Protein AF-A0A6N6L224-F1 (afdb_monomer_lite)

Foldseek 3Di:
DALLVLQLVLVVVQVVVVCVVDPDRDDLVVVCVVLVHDSVVSVCSNVSVDDDDDVSLVSCCVPPNNCNCVSVVHDDPDPPPD

Sequence (82 aa):
MNNKEKVSKWLNTKYRDWINETEEIKSRKELAKYLNVDYTLLTRWLTGSVLPGNDNVIKLANKFGPEIYDLLGWEKPIAHNG

Secondary structure (DSSP, 8-state):
--HHHHHHHHHHHHHHHHHHTSSS---HHHHHHHHTS-HHHHHHHHTTSS---HHHHHHHHHHH-THHHHHHTPPPP-----

Structure (mmCIF, N/CA/C/O backbone):
data_AF-A0A6N6L224-F1
#
_entry.id   AF-A0A6N6L224-F1
#
loop_
_atom_site.group_PDB
_atom_site.id
_atom_site.type_symbol
_atom_site.label_atom_id
_atom_site.label_alt_id
_atom_site.label_comp_id
_atom_site.label_asym_id
_atom_site.label_entity_id
_atom_site.label_seq_id
_atom_site.pdbx_PDB_ins_code
_atom_site.Cartn_x
_atom_site.Cartn_y
_atom_site.Cartn_z
_atom_site.occupancy
_atom_site.B_iso_or_equiv
_atom_site.auth_seq_id
_atom_site.auth_comp_id
_atom_site.auth_asym_id
_atom_site.auth_atom_id
_atom_site.pdbx_PDB_model_num
ATOM 1 N N . MET A 1 1 ? 1.506 8.928 -16.748 1.00 78.56 1 MET A N 1
ATOM 2 C CA . MET A 1 1 ? 1.679 8.450 -15.362 1.00 78.56 1 MET A CA 1
ATOM 3 C C . MET A 1 1 ? 2.575 7.221 -15.384 1.00 78.56 1 MET A C 1
ATOM 5 O O . MET A 1 1 ? 2.237 6.258 -16.071 1.00 78.56 1 MET A O 1
ATOM 9 N N . ASN A 1 2 ? 3.728 7.276 -14.723 1.00 93.94 2 ASN A N 1
ATOM 10 C CA . ASN A 1 2 ? 4.658 6.147 -14.625 1.00 93.94 2 ASN A CA 1
ATOM 11 C C . ASN A 1 2 ? 4.144 5.092 -13.618 1.00 93.94 2 ASN A C 1
ATOM 13 O O . ASN A 1 2 ? 3.177 5.331 -12.891 1.00 93.94 2 ASN A O 1
ATOM 17 N N . ASN A 1 3 ? 4.777 3.916 -13.562 1.00 94.75 3 ASN A N 1
ATOM 18 C CA . ASN A 1 3 ? 4.312 2.828 -12.691 1.00 94.75 3 ASN A CA 1
ATOM 19 C C . ASN A 1 3 ? 4.357 3.204 -11.200 1.00 94.75 3 ASN A C 1
ATOM 21 O O . ASN A 1 3 ? 3.476 2.793 -10.451 1.00 94.75 3 ASN A O 1
ATOM 25 N N . LYS A 1 4 ? 5.315 4.035 -10.763 1.00 96.12 4 LYS A N 1
ATOM 26 C CA . LYS A 1 4 ? 5.396 4.484 -9.362 1.00 96.12 4 LYS A CA 1
ATOM 27 C C . LYS A 1 4 ? 4.178 5.306 -8.967 1.00 96.12 4 LYS A C 1
ATOM 29 O O . LYS A 1 4 ? 3.570 5.046 -7.933 1.00 96.12 4 LYS A O 1
ATOM 34 N N . GLU A 1 5 ? 3.792 6.255 -9.811 1.00 96.56 5 GLU A N 1
ATOM 35 C CA . GLU A 1 5 ? 2.609 7.091 -9.599 1.00 96.56 5 GLU A CA 1
ATOM 36 C C . GLU A 1 5 ? 1.319 6.257 -9.630 1.00 96.56 5 GLU A C 1
ATOM 38 O O . GLU A 1 5 ? 0.426 6.472 -8.811 1.00 96.56 5 GLU A O 1
ATOM 43 N N . LYS A 1 6 ? 1.225 5.273 -10.539 1.00 96.81 6 LYS A N 1
ATOM 44 C CA . LYS A 1 6 ? 0.082 4.344 -10.619 1.00 96.81 6 LYS A CA 1
ATOM 45 C C . LYS A 1 6 ? -0.073 3.533 -9.335 1.00 96.81 6 LYS A C 1
ATOM 47 O O . LYS A 1 6 ? -1.154 3.526 -8.751 1.00 96.81 6 LYS A O 1
ATOM 52 N N . VAL A 1 7 ? 1.010 2.902 -8.882 1.00 96.94 7 VAL A N 1
ATOM 53 C CA . VAL A 1 7 ? 1.029 2.081 -7.665 1.00 96.94 7 VAL A CA 1
ATOM 54 C C . VAL A 1 7 ? 0.758 2.923 -6.422 1.00 96.94 7 VAL A C 1
ATOM 56 O O . VAL A 1 7 ? -0.076 2.543 -5.607 1.00 96.94 7 VAL A O 1
ATOM 59 N N . SER A 1 8 ? 1.398 4.088 -6.293 1.00 97.88 8 SER A N 1
ATOM 60 C CA . SER A 1 8 ? 1.158 5.011 -5.179 1.00 97.88 8 SER A CA 1
ATOM 61 C C . SER A 1 8 ? -0.307 5.440 -5.113 1.00 97.88 8 SER A C 1
ATOM 63 O O . SER A 1 8 ? -0.926 5.344 -4.051 1.00 97.88 8 SER A O 1
ATOM 65 N N . LYS A 1 9 ? -0.894 5.861 -6.240 1.00 97.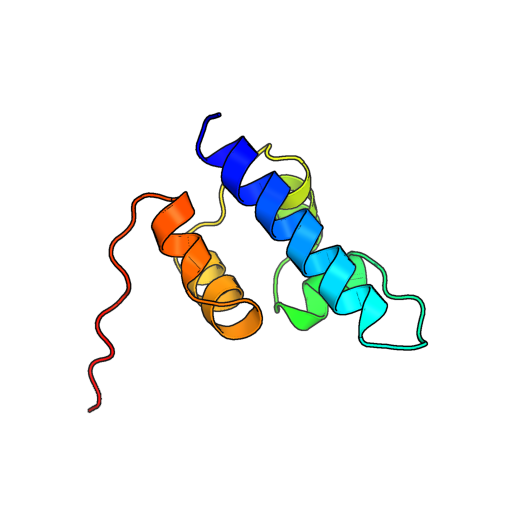88 9 LYS A N 1
ATOM 66 C CA . LYS A 1 9 ? -2.300 6.277 -6.290 1.00 97.88 9 LYS A CA 1
ATOM 67 C C . LYS A 1 9 ? -3.233 5.133 -5.897 1.00 97.88 9 LYS A C 1
ATOM 69 O O . LYS A 1 9 ? -4.080 5.323 -5.030 1.00 97.88 9 LYS A O 1
ATOM 74 N N . TRP A 1 10 ? -3.043 3.953 -6.485 1.00 97.75 10 TRP A N 1
ATOM 75 C CA . TRP A 1 10 ? -3.838 2.766 -6.171 1.00 97.75 10 TRP A CA 1
ATOM 76 C C . TRP A 1 10 ? -3.732 2.372 -4.696 1.00 97.75 10 TRP A C 1
ATOM 78 O O . TRP A 1 10 ? -4.750 2.161 -4.043 1.00 97.75 10 TRP A O 1
ATOM 88 N N . LEU A 1 11 ? -2.521 2.354 -4.134 1.00 97.19 11 LEU A N 1
ATOM 89 C CA . LEU A 1 11 ? -2.308 1.972 -2.740 1.00 97.19 11 LEU A CA 1
ATOM 90 C C . LEU A 1 11 ? -2.923 2.982 -1.763 1.00 97.19 11 LEU A C 1
ATOM 92 O O . LEU A 1 11 ? -3.455 2.588 -0.729 1.00 97.19 11 LEU A O 1
ATOM 96 N N . ASN A 1 12 ? -2.899 4.278 -2.091 1.00 97.44 12 ASN A N 1
ATOM 97 C CA . ASN A 1 12 ? -3.596 5.295 -1.300 1.00 97.44 12 ASN A CA 1
ATOM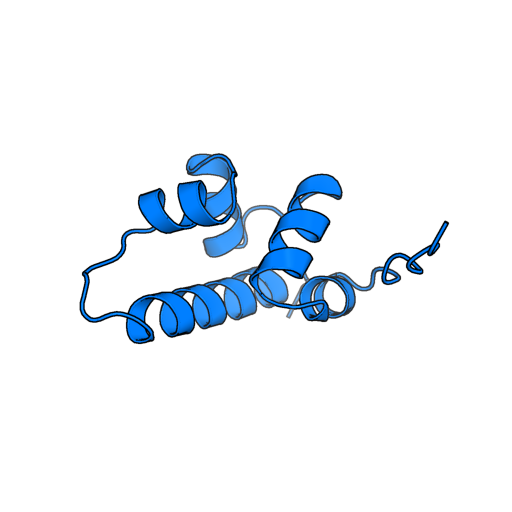 98 C C . ASN A 1 12 ? -5.120 5.123 -1.355 1.00 97.44 12 ASN A C 1
ATOM 100 O O . ASN A 1 12 ? -5.776 5.351 -0.342 1.00 97.44 12 ASN A O 1
ATOM 104 N N . THR A 1 13 ? -5.683 4.711 -2.496 1.00 96.94 13 THR A N 1
ATOM 105 C CA . THR A 1 13 ? -7.106 4.352 -2.589 1.00 96.94 13 THR A CA 1
ATOM 106 C C . THR A 1 13 ? -7.417 3.155 -1.693 1.00 96.94 13 THR A C 1
ATOM 108 O O . THR A 1 13 ? -8.240 3.287 -0.796 1.00 96.94 13 THR A O 1
ATOM 111 N N . LYS A 1 14 ? -6.670 2.050 -1.821 1.00 96.12 14 LYS A N 1
ATOM 112 C CA . LYS A 1 14 ? -6.858 0.855 -0.980 1.00 96.12 14 LYS A CA 1
ATOM 113 C C . LYS A 1 14 ? -6.701 1.148 0.511 1.00 96.12 14 LYS A C 1
ATOM 115 O O . LYS A 1 14 ? -7.445 0.615 1.323 1.00 96.12 14 LYS A O 1
ATOM 120 N N . TYR A 1 15 ? -5.766 2.025 0.883 1.00 95.00 15 TYR A N 1
ATOM 121 C CA . TYR A 1 15 ? -5.619 2.453 2.272 1.00 95.00 15 TYR A CA 1
ATOM 122 C C . TYR A 1 15 ? -6.863 3.194 2.781 1.00 95.00 15 TYR A C 1
ATOM 124 O O . TYR A 1 15 ? -7.305 2.930 3.894 1.00 95.00 15 TYR A O 1
ATOM 132 N N . ARG A 1 16 ? -7.442 4.097 1.979 1.00 93.94 16 ARG A N 1
ATOM 133 C CA . ARG A 1 16 ? -8.672 4.816 2.348 1.00 93.94 16 ARG A CA 1
ATOM 134 C C . ARG A 1 16 ? -9.855 3.869 2.480 1.00 93.94 16 ARG A C 1
ATOM 136 O O . ARG A 1 16 ? -10.569 3.964 3.470 1.00 93.94 16 ARG A O 1
ATOM 143 N N . ASP A 1 17 ? -10.015 2.956 1.528 1.00 93.69 17 ASP A N 1
ATOM 144 C CA . ASP A 1 17 ? -11.074 1.945 1.562 1.00 93.69 17 ASP A CA 1
ATOM 145 C C . ASP A 1 17 ? -10.957 1.111 2.847 1.00 93.69 17 ASP A C 1
ATOM 147 O O . ASP A 1 17 ? -11.901 1.027 3.625 1.00 93.69 17 ASP A O 1
ATOM 151 N N . TRP A 1 18 ? -9.749 0.638 3.160 1.00 92.38 18 TRP A N 1
ATOM 152 C CA . TRP A 1 18 ? -9.475 -0.148 4.364 1.00 92.38 18 TRP A CA 1
ATOM 153 C C . TRP A 1 18 ? -9.669 0.607 5.693 1.00 92.38 18 TRP A C 1
ATOM 155 O O . TRP A 1 18 ? -9.993 -0.013 6.711 1.00 92.38 18 TRP A O 1
ATOM 165 N N . ILE A 1 19 ? -9.446 1.929 5.725 1.00 91.81 19 ILE A N 1
ATOM 166 C CA . ILE A 1 19 ? -9.801 2.755 6.894 1.00 91.81 19 ILE A CA 1
ATOM 167 C C . ILE A 1 19 ? -11.324 2.830 7.018 1.00 91.81 19 ILE A C 1
ATOM 169 O O . ILE A 1 19 ? -11.848 2.624 8.106 1.00 91.81 19 ILE A O 1
ATOM 173 N N . ASN A 1 20 ? -12.019 3.111 5.914 1.00 89.88 20 ASN A N 1
ATOM 174 C CA . ASN A 1 20 ? -13.467 3.324 5.901 1.00 89.88 20 ASN A CA 1
ATOM 175 C C . ASN A 1 20 ? -14.273 2.050 6.207 1.00 89.88 20 ASN A C 1
ATOM 177 O O . ASN A 1 20 ? -15.429 2.146 6.601 1.00 89.88 20 ASN A O 1
ATOM 181 N N . GLU A 1 21 ? -13.679 0.867 6.043 1.00 88.00 21 GLU A N 1
ATOM 182 C CA . GLU A 1 21 ? -14.287 -0.422 6.401 1.00 88.00 21 GLU A CA 1
ATOM 183 C C . GLU A 1 21 ? -14.455 -0.635 7.916 1.00 88.00 21 GLU A C 1
ATOM 185 O O . GLU A 1 21 ? -15.143 -1.569 8.327 1.00 88.00 21 GLU A O 1
ATOM 190 N N . THR A 1 22 ? -13.831 0.185 8.767 1.00 77.69 22 THR A N 1
ATOM 191 C CA . THR A 1 22 ? -13.910 0.041 10.228 1.00 77.69 22 THR A CA 1
ATOM 192 C C . THR A 1 22 ? -14.196 1.362 10.919 1.00 77.69 22 THR A C 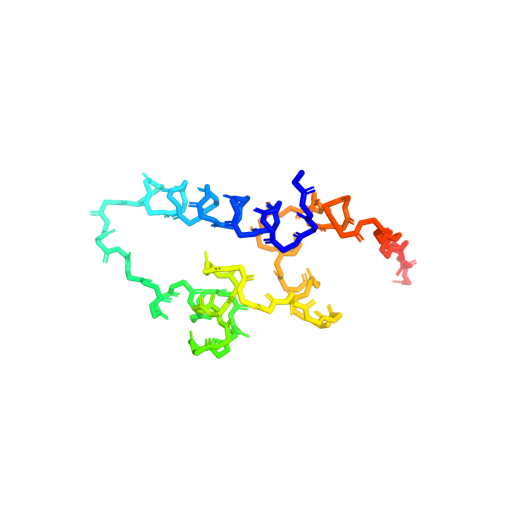1
ATOM 194 O O . THR A 1 22 ? -13.706 2.399 10.494 1.00 77.69 22 THR A O 1
ATOM 197 N N . GLU A 1 23 ? -14.899 1.320 12.050 1.00 79.00 23 GLU A N 1
ATOM 198 C CA . GLU A 1 23 ? -15.129 2.507 12.892 1.00 79.00 23 GLU A CA 1
ATOM 199 C C . GLU A 1 23 ? -13.866 2.965 13.655 1.00 79.00 23 GLU A C 1
ATOM 201 O O . GLU A 1 23 ? -13.849 4.034 14.264 1.00 79.00 23 GLU A O 1
ATOM 206 N N . GLU A 1 24 ? -12.786 2.179 13.611 1.00 81.94 24 GLU A N 1
ATOM 207 C CA . GLU A 1 24 ? -11.517 2.484 14.272 1.00 81.94 24 GLU A CA 1
ATOM 208 C C . GLU A 1 24 ? -10.592 3.367 13.421 1.00 81.94 24 GLU A C 1
ATOM 210 O O . GLU A 1 24 ? -10.416 3.172 12.214 1.00 81.94 24 GLU A O 1
ATOM 215 N N . ILE A 1 25 ? -9.910 4.309 14.081 1.00 78.06 25 ILE A N 1
ATOM 216 C CA . ILE A 1 25 ? -8.888 5.152 13.453 1.00 78.06 25 ILE A CA 1
ATOM 217 C C . ILE A 1 25 ? -7.639 4.309 13.174 1.00 78.06 25 ILE A C 1
ATOM 219 O O . ILE A 1 25 ? -6.834 4.067 14.070 1.00 78.06 25 ILE A O 1
ATOM 223 N N . LYS A 1 26 ? -7.439 3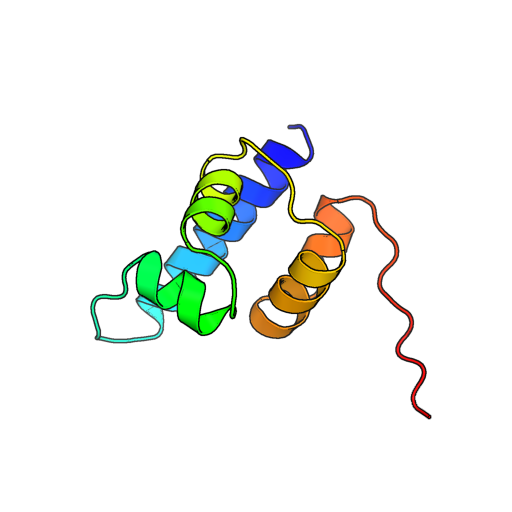.925 11.910 1.00 88.44 26 LYS A N 1
ATOM 224 C CA . LYS A 1 26 ? -6.275 3.142 11.472 1.00 88.44 26 LYS A CA 1
ATOM 225 C C . LYS A 1 26 ? -5.167 3.992 10.852 1.00 88.44 26 LYS A C 1
ATOM 227 O O . LYS A 1 26 ? -5.329 4.690 9.846 1.00 88.44 26 LYS A O 1
ATOM 232 N N . SER A 1 27 ? -3.971 3.860 11.400 1.00 92.94 27 SER A N 1
ATOM 233 C CA . SER A 1 27 ? -2.742 4.505 10.946 1.00 92.94 27 SER A CA 1
ATOM 234 C C . SER A 1 27 ? -2.019 3.714 9.848 1.00 92.94 27 SER A C 1
ATOM 236 O O . SER A 1 27 ? -2.196 2.509 9.662 1.00 92.94 27 SER A O 1
ATOM 238 N N . ARG A 1 28 ? -1.081 4.377 9.161 1.00 94.06 28 ARG A N 1
ATOM 239 C CA . ARG A 1 28 ? -0.158 3.714 8.222 1.00 94.06 28 ARG A CA 1
ATOM 240 C C . ARG A 1 28 ? 0.687 2.622 8.895 1.00 94.06 28 ARG A C 1
ATOM 242 O O . ARG A 1 28 ? 1.089 1.674 8.230 1.00 94.06 28 ARG A O 1
ATOM 249 N N . LYS A 1 29 ? 0.966 2.736 10.202 1.00 95.06 29 LYS A N 1
ATOM 250 C CA . LYS A 1 29 ? 1.683 1.696 10.962 1.00 95.06 29 LYS A CA 1
ATOM 251 C C . LYS A 1 29 ? 0.847 0.429 11.089 1.00 95.06 29 LYS A C 1
ATOM 253 O O . LYS A 1 29 ? 1.386 -0.668 10.985 1.00 95.06 29 LYS A O 1
ATOM 258 N N . GLU A 1 30 ? -0.455 0.572 11.289 1.00 95.12 30 GLU A N 1
ATOM 259 C CA . GLU A 1 30 ? -1.370 -0.568 11.335 1.00 95.12 30 GLU A CA 1
ATOM 260 C C . GLU A 1 30 ? -1.555 -1.181 9.956 1.00 95.12 30 GLU A C 1
ATOM 262 O O . GLU A 1 30 ? -1.533 -2.402 9.845 1.00 95.12 30 GLU A O 1
ATOM 267 N N . LEU A 1 31 ? -1.604 -0.363 8.899 1.00 95.12 31 LEU A N 1
ATOM 268 C CA . LEU A 1 31 ? -1.597 -0.893 7.538 1.00 95.12 31 LEU A CA 1
ATOM 269 C C . LEU A 1 31 ? -0.327 -1.719 7.263 1.00 95.12 31 LEU A C 1
ATOM 271 O O . LEU A 1 31 ? -0.410 -2.805 6.696 1.00 95.12 31 LEU A O 1
ATOM 275 N N . ALA A 1 32 ? 0.845 -1.247 7.698 1.00 96.19 32 ALA A N 1
ATOM 276 C CA . ALA A 1 32 ? 2.097 -1.992 7.543 1.00 96.19 32 ALA A CA 1
ATOM 277 C C . ALA A 1 32 ? 2.041 -3.359 8.242 1.00 96.19 32 ALA A C 1
ATOM 279 O O . ALA A 1 32 ? 2.430 -4.369 7.656 1.00 96.19 32 ALA A O 1
ATOM 280 N N . LYS A 1 33 ? 1.480 -3.408 9.458 1.00 95.50 33 LYS A N 1
ATOM 281 C CA . LYS A 1 33 ? 1.242 -4.663 10.187 1.00 95.50 33 LYS A CA 1
ATOM 282 C C . LYS A 1 33 ? 0.244 -5.565 9.458 1.00 95.50 33 LYS A C 1
ATOM 284 O O . LYS A 1 33 ? 0.514 -6.750 9.297 1.00 95.50 33 LYS A O 1
ATOM 289 N N . TYR A 1 34 ? -0.865 -5.009 8.970 1.00 93.56 34 TYR A N 1
ATOM 290 C CA . TYR A 1 34 ? -1.898 -5.742 8.232 1.00 93.56 34 TYR A CA 1
ATOM 291 C C . TYR A 1 34 ? -1.356 -6.389 6.948 1.00 93.56 34 TYR A C 1
ATOM 293 O O . TYR A 1 34 ? -1.685 -7.534 6.631 1.00 93.56 34 TYR A O 1
ATOM 301 N N . LEU A 1 35 ? -0.484 -5.673 6.234 1.00 94.75 35 LEU A N 1
ATOM 302 C CA . LEU A 1 35 ? 0.200 -6.151 5.032 1.00 94.75 35 LEU A CA 1
ATOM 303 C C . LEU A 1 35 ? 1.435 -7.016 5.339 1.00 94.75 35 LEU A C 1
ATOM 305 O O . LEU A 1 35 ? 2.000 -7.610 4.422 1.00 94.75 35 LEU A O 1
ATOM 309 N N . ASN A 1 36 ? 1.857 -7.095 6.605 1.00 95.50 36 ASN A N 1
ATOM 310 C CA . ASN A 1 36 ? 3.095 -7.735 7.047 1.00 95.50 36 ASN A CA 1
ATOM 311 C C . ASN A 1 36 ? 4.339 -7.230 6.281 1.00 95.50 36 ASN A C 1
ATOM 313 O O . ASN A 1 36 ? 5.094 -8.003 5.674 1.00 95.50 36 ASN A O 1
ATOM 317 N N . VAL A 1 37 ? 4.521 -5.907 6.264 1.00 96.06 37 VAL A N 1
ATOM 318 C CA . VAL A 1 37 ? 5.637 -5.206 5.606 1.00 96.06 37 VAL A CA 1
ATOM 319 C C . VAL A 1 37 ? 6.270 -4.180 6.543 1.00 96.06 37 VAL A C 1
ATOM 321 O O . VAL A 1 37 ? 5.652 -3.728 7.505 1.00 96.06 37 VAL A O 1
ATOM 324 N N . ASP A 1 38 ? 7.501 -3.772 6.235 1.00 96.31 38 ASP A N 1
ATOM 325 C CA . ASP A 1 38 ? 8.152 -2.678 6.950 1.00 96.31 38 ASP A CA 1
ATOM 326 C C . ASP A 1 38 ? 7.420 -1.338 6.732 1.00 96.31 38 ASP A C 1
ATOM 328 O O . ASP A 1 38 ? 6.991 -1.000 5.624 1.00 96.31 38 ASP A O 1
ATOM 332 N N . TYR A 1 39 ? 7.304 -0.546 7.800 1.00 96.75 39 TYR A N 1
ATOM 333 C CA . TYR A 1 39 ? 6.599 0.737 7.785 1.00 96.75 39 TYR A CA 1
ATOM 334 C C . TYR A 1 39 ? 7.269 1.783 6.883 1.00 96.75 39 TYR A C 1
ATOM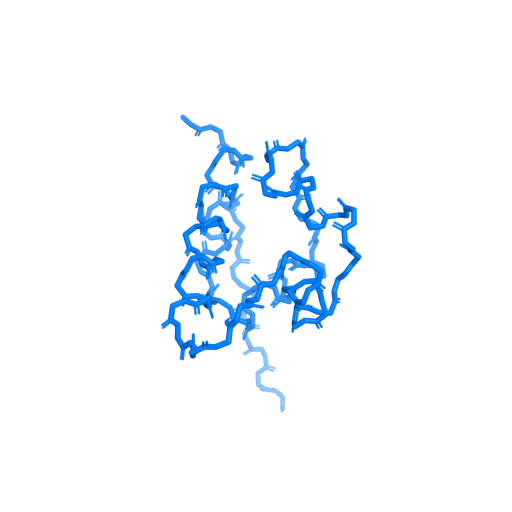 336 O O . TYR A 1 39 ? 6.588 2.542 6.181 1.00 96.75 39 TYR A O 1
ATOM 344 N N . THR A 1 40 ? 8.603 1.832 6.887 1.00 97.00 40 THR A N 1
ATOM 345 C CA . THR A 1 40 ? 9.371 2.762 6.046 1.00 97.00 40 THR A CA 1
ATOM 346 C C . THR A 1 40 ? 9.166 2.411 4.583 1.00 97.00 40 THR A C 1
ATOM 348 O O . THR A 1 40 ? 8.943 3.290 3.746 1.00 97.00 40 THR A O 1
ATOM 351 N N . LEU A 1 41 ? 9.189 1.116 4.278 1.00 96.38 41 LEU A N 1
ATOM 352 C CA . LEU A 1 41 ? 8.973 0.607 2.937 1.00 96.38 41 LEU A CA 1
ATOM 353 C C . LEU A 1 41 ? 7.552 0.909 2.431 1.00 96.38 41 LEU A C 1
ATOM 355 O O . LEU A 1 41 ? 7.412 1.468 1.343 1.00 96.38 41 LEU A O 1
ATOM 359 N N . LEU A 1 42 ? 6.522 0.669 3.251 1.00 97.50 42 LEU A N 1
ATOM 360 C CA . LEU A 1 42 ? 5.142 1.059 2.938 1.00 97.50 42 LEU A CA 1
ATOM 361 C C . LEU A 1 42 ? 5.029 2.560 2.652 1.00 97.50 42 LEU A C 1
ATOM 363 O O . LEU A 1 42 ? 4.400 2.968 1.675 1.00 97.50 42 LEU A O 1
ATOM 367 N N . THR A 1 43 ? 5.655 3.393 3.485 1.00 97.38 43 THR A N 1
ATOM 368 C CA . THR A 1 43 ? 5.622 4.851 3.307 1.00 97.38 43 THR A CA 1
ATOM 369 C C . THR A 1 43 ? 6.227 5.257 1.964 1.00 97.38 43 THR A C 1
ATOM 371 O O . THR A 1 43 ? 5.639 6.075 1.261 1.00 97.38 43 THR A O 1
ATOM 374 N N . ARG A 1 44 ? 7.345 4.642 1.560 1.00 97.75 44 ARG A N 1
ATOM 375 C CA . ARG A 1 44 ? 7.984 4.902 0.259 1.00 97.75 44 ARG A CA 1
ATOM 376 C C . ARG A 1 44 ? 7.122 4.482 -0.933 1.00 97.75 44 ARG A C 1
ATOM 378 O O . ARG A 1 44 ? 7.239 5.092 -1.995 1.00 97.75 44 ARG A O 1
ATOM 385 N N . TRP A 1 45 ? 6.277 3.462 -0.786 1.00 97.81 45 TRP A N 1
ATOM 386 C CA . TRP A 1 45 ? 5.308 3.083 -1.821 1.00 97.81 45 TRP A CA 1
ATOM 387 C C . TRP A 1 45 ? 4.151 4.075 -1.893 1.00 97.81 45 TRP A C 1
ATOM 389 O O . TRP A 1 45 ? 3.782 4.514 -2.980 1.00 97.81 45 TRP A O 1
ATOM 399 N N . LEU A 1 46 ? 3.622 4.488 -0.737 1.00 96.62 46 LEU A N 1
ATOM 400 C CA . LEU A 1 46 ? 2.548 5.478 -0.654 1.00 96.62 46 LEU A CA 1
ATOM 401 C C . LEU A 1 46 ? 2.956 6.827 -1.256 1.00 96.62 46 LEU A C 1
ATOM 403 O O . LEU A 1 46 ? 2.114 7.482 -1.863 1.00 96.62 46 LEU A O 1
ATOM 407 N N . THR A 1 47 ? 4.225 7.228 -1.147 1.00 96.50 47 THR A N 1
ATOM 408 C CA . THR A 1 47 ? 4.761 8.451 -1.775 1.00 96.50 47 THR A CA 1
ATOM 409 C C . THR A 1 47 ? 5.201 8.262 -3.227 1.00 96.50 47 THR A C 1
ATOM 411 O O . THR A 1 47 ? 5.599 9.229 -3.869 1.00 96.50 47 THR A O 1
ATOM 414 N N . GLY A 1 48 ? 5.187 7.031 -3.749 1.00 96.56 48 GLY A N 1
ATOM 415 C CA . GLY A 1 48 ? 5.680 6.726 -5.094 1.00 96.56 48 GLY A CA 1
ATOM 416 C C . GLY A 1 48 ? 7.196 6.877 -5.244 1.00 96.56 48 GLY A C 1
ATOM 417 O O . GLY A 1 48 ? 7.698 7.012 -6.357 1.00 96.56 48 GLY A O 1
ATOM 418 N N . SER A 1 49 ? 7.957 6.859 -4.148 1.00 96.62 49 SER A N 1
ATOM 419 C CA . SER A 1 49 ? 9.420 6.980 -4.198 1.00 96.62 49 SER A CA 1
ATOM 420 C C . SER A 1 49 ? 10.070 5.707 -4.756 1.00 96.62 49 SER A C 1
ATOM 422 O O . SER A 1 49 ? 10.978 5.772 -5.594 1.00 96.62 49 SER A O 1
ATOM 424 N N . VAL A 1 50 ? 9.571 4.538 -4.339 1.00 96.62 50 VAL A N 1
ATOM 425 C CA . VAL A 1 50 ? 10.050 3.217 -4.776 1.00 96.62 50 VAL A CA 1
ATOM 426 C C . VAL A 1 50 ? 8.874 2.312 -5.139 1.00 96.62 50 VAL A C 1
ATOM 428 O O . VAL A 1 50 ? 7.764 2.515 -4.653 1.00 96.62 50 VAL A O 1
ATOM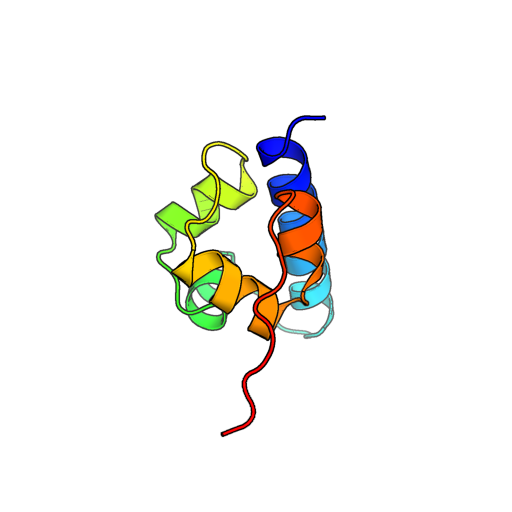 431 N N . LEU A 1 51 ? 9.120 1.312 -5.985 1.00 96.88 51 LEU A N 1
ATOM 432 C CA . LEU A 1 51 ? 8.153 0.250 -6.263 1.00 96.88 51 LEU A CA 1
ATOM 433 C C . LEU A 1 51 ? 8.293 -0.895 -5.245 1.00 96.88 51 LEU A C 1
ATOM 435 O O . LEU A 1 51 ? 9.394 -1.119 -4.732 1.00 96.88 51 LEU A O 1
ATOM 439 N N . PRO A 1 52 ? 7.209 -1.631 -4.950 1.00 96.19 52 PRO A N 1
ATOM 440 C CA . PRO A 1 52 ? 7.304 -2.894 -4.231 1.00 96.19 52 PRO A CA 1
ATOM 441 C C . PRO A 1 52 ? 8.080 -3.930 -5.058 1.00 96.19 52 PRO A C 1
ATOM 443 O O . PRO A 1 52 ? 7.919 -4.023 -6.272 1.00 96.19 52 PRO A O 1
ATOM 446 N N . GLY A 1 53 ? 8.935 -4.704 -4.388 1.00 94.69 53 GLY A N 1
ATOM 447 C CA . GLY A 1 53 ? 9.578 -5.887 -4.972 1.00 94.69 53 GLY A CA 1
ATOM 448 C C . GLY A 1 53 ? 8.634 -7.094 -5.020 1.00 94.69 53 GLY A C 1
ATOM 449 O O . GLY A 1 53 ? 7.543 -7.035 -4.457 1.00 94.69 53 GLY A O 1
ATOM 450 N N . ASN A 1 54 ? 9.076 -8.192 -5.639 1.00 93.06 54 ASN A N 1
ATOM 451 C CA . ASN A 1 54 ? 8.254 -9.378 -5.926 1.00 93.06 54 ASN A CA 1
ATOM 452 C C . ASN A 1 54 ? 7.448 -9.888 -4.713 1.00 93.06 54 ASN A C 1
ATOM 454 O O . ASN A 1 54 ? 6.219 -9.842 -4.729 1.00 93.06 54 ASN A O 1
ATOM 458 N N . ASP A 1 55 ? 8.119 -10.227 -3.609 1.00 93.38 55 ASP A N 1
ATOM 459 C CA . ASP A 1 55 ? 7.455 -10.734 -2.396 1.00 93.38 55 ASP A CA 1
ATOM 460 C C . ASP A 1 55 ? 6.400 -9.768 -1.839 1.00 93.38 55 ASP A C 1
ATOM 462 O O . ASP A 1 55 ? 5.363 -10.172 -1.314 1.00 93.38 55 ASP A O 1
ATOM 466 N N . ASN A 1 56 ? 6.647 -8.464 -1.962 1.00 95.81 56 ASN A N 1
ATOM 467 C CA . ASN A 1 56 ? 5.722 -7.443 -1.490 1.00 95.81 56 ASN A CA 1
ATOM 468 C C . ASN A 1 56 ? 4.539 -7.255 -2.440 1.00 95.81 56 ASN A C 1
ATOM 470 O O . ASN A 1 56 ? 3.437 -6.973 -1.978 1.00 95.81 56 ASN A O 1
ATOM 474 N N . VAL A 1 57 ? 4.738 -7.443 -3.745 1.00 96.12 57 VAL A N 1
ATOM 475 C CA . VAL A 1 57 ? 3.645 -7.457 -4.724 1.00 96.12 57 VAL A CA 1
ATOM 476 C C . VAL A 1 57 ? 2.710 -8.627 -4.456 1.00 96.12 57 VAL A C 1
ATOM 478 O O . VAL A 1 57 ? 1.503 -8.420 -4.454 1.00 96.12 57 VAL A O 1
ATOM 481 N N . ILE A 1 58 ? 3.240 -9.806 -4.117 1.00 94.44 58 ILE A N 1
ATOM 482 C CA . ILE A 1 58 ? 2.425 -10.962 -3.710 1.00 94.44 58 ILE A CA 1
ATOM 483 C C . ILE A 1 58 ? 1.597 -10.627 -2.460 1.00 94.44 58 ILE A C 1
ATOM 485 O O . ILE A 1 58 ? 0.389 -10.855 -2.432 1.00 94.44 58 ILE A O 1
ATOM 489 N N . LYS A 1 59 ? 2.211 -10.023 -1.433 1.00 95.00 59 LYS A N 1
ATOM 490 C CA . LYS A 1 59 ? 1.492 -9.596 -0.216 1.00 95.00 59 LYS A CA 1
ATOM 491 C C . LYS A 1 59 ? 0.386 -8.586 -0.517 1.00 95.00 59 LYS A C 1
ATOM 493 O O . LYS A 1 59 ? -0.723 -8.726 -0.006 1.00 95.00 59 LYS A O 1
ATOM 498 N N . LEU A 1 60 ? 0.679 -7.583 -1.345 1.00 96.12 60 LEU A N 1
ATOM 499 C CA . LEU A 1 60 ? -0.297 -6.579 -1.770 1.00 96.12 60 LEU A CA 1
ATOM 500 C C . LEU A 1 60 ? -1.431 -7.219 -2.572 1.00 96.12 60 LEU A C 1
ATOM 502 O O . LEU A 1 60 ? -2.590 -6.912 -2.314 1.00 96.12 60 LEU A O 1
ATOM 506 N N . ALA A 1 61 ? -1.114 -8.142 -3.480 1.00 95.94 61 ALA A N 1
ATOM 507 C CA . ALA A 1 61 ? -2.105 -8.844 -4.278 1.00 95.94 61 ALA A CA 1
ATOM 508 C C . ALA A 1 61 ? -3.047 -9.690 -3.415 1.00 95.94 61 ALA A C 1
ATOM 510 O O . ALA A 1 61 ? -4.263 -9.610 -3.570 1.00 95.94 61 ALA A O 1
ATOM 511 N N . ASN A 1 62 ? -2.496 -10.420 -2.444 1.00 94.25 62 ASN A N 1
ATOM 512 C CA . ASN A 1 62 ? -3.269 -11.251 -1.521 1.00 94.25 62 ASN A CA 1
ATOM 513 C C . ASN A 1 62 ? -4.208 -10.442 -0.614 1.00 94.25 62 ASN A C 1
ATOM 515 O O . ASN A 1 62 ? -5.210 -10.974 -0.146 1.00 94.25 62 ASN A O 1
ATOM 519 N N . LYS A 1 63 ? -3.876 -9.179 -0.316 1.00 94.81 63 LYS A N 1
ATOM 520 C CA . LYS A 1 63 ? -4.663 -8.325 0.589 1.00 94.81 63 LYS A CA 1
ATOM 521 C C . LYS A 1 63 ? -5.626 -7.392 -0.135 1.00 94.81 63 LYS A C 1
ATOM 523 O O . LYS A 1 63 ? -6.714 -7.151 0.370 1.00 94.81 63 LYS A O 1
ATOM 528 N N . PHE A 1 64 ? -5.227 -6.856 -1.285 1.00 95.19 64 PHE A N 1
ATOM 529 C CA . PHE A 1 64 ? -5.949 -5.782 -1.971 1.00 95.19 64 PHE A CA 1
ATOM 530 C C . PHE A 1 64 ? -6.400 -6.111 -3.389 1.00 95.19 64 PHE A C 1
ATOM 532 O O . PHE A 1 64 ? -7.170 -5.326 -3.952 1.00 95.19 64 PHE A O 1
ATOM 539 N N . GLY A 1 65 ? -5.966 -7.246 -3.931 1.00 94.38 65 GLY A N 1
ATOM 540 C CA . GLY A 1 65 ? -6.354 -7.732 -5.247 1.00 94.38 65 GLY A CA 1
ATOM 541 C C . GLY A 1 65 ? -5.209 -7.728 -6.267 1.00 94.38 65 GLY A C 1
ATOM 542 O O . GLY A 1 65 ? -4.204 -7.024 -6.113 1.00 94.38 65 GLY A O 1
ATOM 543 N N . PRO A 1 66 ? -5.340 -8.537 -7.332 1.00 95.56 66 PRO A N 1
ATOM 544 C CA . PRO A 1 66 ? -4.278 -8.784 -8.303 1.00 95.56 66 PRO A CA 1
ATOM 545 C C . PRO A 1 66 ? -4.019 -7.603 -9.250 1.00 95.56 66 PRO A C 1
ATOM 547 O O . PRO A 1 66 ? -3.134 -7.701 -10.099 1.00 95.56 66 PRO A O 1
ATOM 550 N N . GLU A 1 67 ? -4.750 -6.490 -9.136 1.00 95.62 67 GLU A N 1
ATOM 551 C CA . GLU A 1 67 ? -4.593 -5.328 -10.020 1.00 95.62 67 GLU A CA 1
ATOM 552 C C . GLU A 1 67 ? -3.186 -4.725 -9.926 1.00 95.62 67 GLU A C 1
ATOM 554 O O . GLU A 1 67 ? -2.706 -4.123 -10.883 1.00 95.62 67 GLU A O 1
ATOM 559 N N . ILE A 1 68 ? -2.484 -4.921 -8.803 1.00 96.38 68 ILE A N 1
ATOM 560 C CA . ILE A 1 68 ? -1.099 -4.468 -8.626 1.00 96.38 68 ILE A CA 1
ATOM 561 C C . ILE A 1 68 ? -0.149 -5.011 -9.707 1.00 96.38 68 ILE A C 1
ATOM 563 O O . ILE A 1 68 ? 0.761 -4.293 -10.122 1.00 96.38 68 ILE A O 1
ATOM 567 N N . TYR A 1 69 ? -0.381 -6.228 -10.213 1.00 95.44 69 TYR A N 1
ATOM 568 C CA . TYR A 1 69 ? 0.401 -6.798 -11.315 1.00 95.44 69 TYR A CA 1
ATOM 569 C C . TYR A 1 69 ? 0.180 -6.019 -12.613 1.00 95.44 69 TYR A C 1
ATOM 571 O O . TYR A 1 69 ? 1.144 -5.649 -13.283 1.00 95.44 69 TYR A O 1
ATOM 579 N N . ASP A 1 70 ? -1.073 -5.665 -12.909 1.00 95.25 70 ASP A N 1
ATOM 580 C CA . ASP A 1 70 ? -1.435 -4.896 -14.102 1.00 95.25 70 ASP A CA 1
ATOM 581 C C . ASP A 1 70 ? -0.826 -3.480 -14.048 1.00 95.25 70 ASP A C 1
ATOM 583 O O . ASP A 1 70 ? -0.332 -2.959 -15.050 1.00 95.25 70 ASP A O 1
ATOM 587 N N . LEU A 1 71 ? -0.774 -2.864 -12.857 1.00 95.44 71 LEU A N 1
ATOM 588 C CA . LEU A 1 71 ? -0.138 -1.553 -12.653 1.00 95.44 71 LEU A CA 1
ATOM 589 C C . LEU A 1 71 ? 1.378 -1.578 -12.881 1.00 95.44 71 LEU A C 1
ATOM 591 O O . LEU A 1 71 ? 1.957 -0.559 -13.274 1.00 95.44 71 LEU A O 1
ATOM 595 N N . LEU A 1 72 ? 2.012 -2.719 -12.609 1.00 94.06 72 LEU A N 1
ATOM 596 C CA . LEU A 1 72 ? 3.442 -2.941 -12.801 1.00 94.06 72 LEU A CA 1
ATOM 597 C C . LEU A 1 72 ? 3.780 -3.454 -14.208 1.00 94.06 72 LEU A C 1
ATOM 599 O O . LEU A 1 72 ? 4.948 -3.392 -14.594 1.00 94.06 72 LEU A O 1
ATOM 603 N N . GLY A 1 73 ? 2.782 -3.900 -14.977 1.00 92.50 73 GLY A N 1
ATOM 604 C CA . GLY A 1 73 ? 2.978 -4.584 -16.256 1.00 92.50 73 GLY A CA 1
ATOM 605 C C . GLY A 1 73 ? 3.603 -5.969 -16.081 1.00 92.50 73 GLY A C 1
ATOM 606 O O . GLY A 1 73 ? 4.397 -6.390 -16.916 1.00 92.50 73 GLY A O 1
ATOM 607 N N . TRP A 1 74 ? 3.326 -6.626 -14.955 1.00 91.44 74 TRP A N 1
ATOM 608 C CA . TRP A 1 74 ? 3.858 -7.943 -14.619 1.00 91.44 74 TRP A CA 1
ATOM 609 C C . TRP A 1 74 ? 2.826 -9.021 -14.922 1.00 91.44 74 TRP A C 1
ATOM 611 O O . TRP A 1 74 ? 1.624 -8.803 -14.765 1.00 91.44 74 TRP A O 1
ATOM 621 N N . GLU A 1 75 ? 3.297 -10.203 -15.307 1.00 87.31 75 GLU A N 1
ATOM 622 C CA . GLU A 1 75 ? 2.427 -11.367 -15.407 1.00 87.31 75 GLU A CA 1
ATOM 623 C C . GLU A 1 75 ? 1.958 -11.786 -14.011 1.00 87.31 75 GLU A C 1
ATOM 625 O O . GLU A 1 75 ? 2.735 -11.836 -13.051 1.00 87.31 75 GLU A O 1
ATOM 630 N N . LYS A 1 76 ? 0.659 -12.074 -13.893 1.00 84.88 76 LYS A N 1
ATOM 631 C CA . LYS A 1 76 ? 0.089 -12.634 -12.668 1.00 84.88 76 LYS A CA 1
ATOM 632 C C . LYS A 1 76 ? 0.663 -14.042 -12.495 1.00 84.88 76 LYS A C 1
ATOM 634 O O . LYS A 1 76 ? 0.667 -14.794 -13.472 1.00 84.88 76 LYS A O 1
ATOM 639 N N . PRO A 1 77 ? 1.127 -14.428 -11.295 1.00 80.38 77 PRO A N 1
ATOM 640 C CA . PRO A 1 77 ? 1.572 -15.791 -11.073 1.00 80.38 77 PRO A CA 1
ATOM 641 C C . PRO A 1 77 ? 0.409 -16.734 -11.381 1.00 80.38 77 PRO A C 1
ATOM 643 O O . PRO A 1 77 ? -0.665 -16.629 -10.787 1.00 80.38 77 PRO A O 1
ATOM 646 N N . ILE A 1 78 ? 0.618 -17.633 -12.341 1.00 73.06 78 ILE A N 1
ATOM 647 C CA . ILE A 1 78 ? -0.297 -18.741 -12.588 1.00 73.06 78 ILE A CA 1
ATOM 648 C C . ILE A 1 78 ? -0.356 -19.562 -11.301 1.00 73.06 78 ILE A C 1
ATOM 650 O O . ILE A 1 78 ? 0.658 -20.098 -10.856 1.00 73.06 78 ILE A O 1
ATOM 654 N N . ALA A 1 79 ? -1.521 -19.610 -10.657 1.00 59.66 79 ALA A N 1
ATOM 655 C CA . ALA A 1 79 ? -1.721 -20.465 -9.499 1.00 59.66 79 ALA A CA 1
ATOM 656 C C . ALA A 1 79 ? -1.498 -21.918 -9.944 1.00 59.66 79 ALA A C 1
ATOM 658 O O . ALA A 1 79 ? -2.363 -22.525 -10.573 1.00 59.66 79 ALA A O 1
ATOM 659 N N . HIS A 1 80 ? -0.313 -22.466 -9.670 1.00 45.22 80 HIS A N 1
ATOM 660 C CA . HIS A 1 80 ? -0.096 -23.903 -9.713 1.00 45.22 80 HIS A CA 1
ATOM 661 C C . HIS A 1 80 ? -0.825 -24.465 -8.493 1.00 45.22 80 HIS A C 1
ATOM 663 O O . HIS A 1 80 ? -0.290 -24.477 -7.387 1.00 45.22 80 HIS A O 1
ATOM 669 N N . ASN A 1 81 ? -2.087 -24.845 -8.688 1.00 41.19 81 ASN A N 1
ATOM 670 C CA . ASN A 1 81 ? -2.775 -25.735 -7.766 1.00 41.19 81 ASN A CA 1
ATOM 671 C C . ASN A 1 81 ? -2.049 -27.084 -7.854 1.00 41.19 81 ASN A C 1
ATOM 673 O O . ASN A 1 81 ? -2.254 -27.828 -8.813 1.00 41.19 81 ASN A O 1
ATOM 677 N N . GLY A 1 82 ? -1.126 -27.317 -6.921 1.00 38.84 82 GLY A N 1
ATOM 678 C CA . GLY A 1 82 ? -0.577 -28.637 -6.619 1.00 38.84 82 GLY A CA 1
ATOM 679 C C . GLY A 1 82 ? -1.424 -29.325 -5.565 1.00 38.84 82 GLY A C 1
ATOM 680 O O . GLY A 1 82 ? -1.921 -28.602 -4.670 1.00 38.84 82 GLY A O 1
#

pLDDT: mean 91.18, std 11.59, range [38.84, 97.88]

Radius of gyration: 12.82 Å; chains: 1; bounding box: 25×37×30 Å